Protein AF-A0A453QP27-F1 (afdb_monomer_lite)

Foldseek 3Di:
DPPPPDDDDPDDAADDDPDDVPRPPQKDWDWDDDDPPDDDDDTDIDIDGDDDPNCLRVAQDDDPDPVPDDPVRVVVSVVSNVVSVVVVCCCVPPCVVCVVCVVVVVSVVVVVVD

InterPro domains:
  IPR002164 Nucleosome assembly protein [PF00956] (4-106)
  IPR002164 Nucleosome assembly protein [PTHR11875] (3-113)
  IPR037231 NAP-like superfamily [SSF143113] (5-112)

Radius of gyration: 21.06 Å; chains: 1; bounding box: 62×39×48 Å

pLDDT: mean 82.79, std 14.59, range [46.5, 97.25]

Sequence (114 aa):
MVDEDDPILEKAIGTEIEWYPGKNVTQKILKKKPKKGSKNTKPITKTEECESFFNFFSPPQVPDDDEDIDEEAADELQGQMEHDYDIGSTIRDKIIPHAVSWFTGEAVQAEDFD

Organism: Aegilops tauschii subsp. strangulata (NCBI:txid200361)

Structure (mmCIF, N/CA/C/O backbone):
data_AF-A0A453QP27-F1
#
_entry.id   AF-A0A453QP27-F1
#
loop_
_atom_site.group_PDB
_atom_site.id
_atom_site.type_symbol
_atom_site.label_atom_id
_atom_site.label_alt_id
_atom_site.label_comp_id
_atom_site.label_asym_id
_atom_site.label_entity_id
_atom_site.label_seq_id
_atom_site.pdbx_PDB_ins_code
_atom_site.Cartn_x
_atom_site.Cartn_y
_atom_site.Cartn_z
_atom_site.occupancy
_atom_site.B_iso_or_equiv
_atom_site.auth_seq_id
_atom_site.auth_comp_id
_atom_site.auth_asym_id
_atom_site.auth_atom_id
_atom_site.pdbx_PDB_model_num
ATOM 1 N N . MET A 1 1 ? 23.061 8.179 0.788 1.00 46.72 1 MET A N 1
ATOM 2 C CA . MET A 1 1 ? 22.850 9.457 0.085 1.00 46.72 1 MET A CA 1
ATOM 3 C C . MET A 1 1 ? 21.900 9.111 -1.031 1.00 46.72 1 MET A C 1
ATOM 5 O O . MET A 1 1 ? 22.276 8.284 -1.845 1.00 46.72 1 MET A O 1
ATOM 9 N N . VAL A 1 2 ? 20.659 9.579 -0.943 1.00 51.50 2 VAL A N 1
ATOM 10 C CA . VAL A 1 2 ? 19.707 9.494 -2.056 1.00 51.50 2 VAL A CA 1
ATOM 11 C C . VAL A 1 2 ? 20.235 10.478 -3.098 1.00 51.50 2 VAL A C 1
ATOM 13 O O . VAL A 1 2 ? 20.578 11.602 -2.719 1.00 51.50 2 VAL A O 1
ATOM 16 N N . ASP A 1 3 ? 20.440 10.037 -4.337 1.00 61.97 3 ASP A N 1
ATOM 17 C CA . ASP A 1 3 ? 20.865 10.939 -5.406 1.00 61.97 3 ASP A CA 1
ATOM 18 C C . ASP A 1 3 ? 19.783 12.014 -5.595 1.00 61.97 3 ASP A C 1
ATOM 20 O O . ASP A 1 3 ? 18.592 11.737 -5.479 1.00 61.97 3 ASP A O 1
ATOM 24 N N . GLU A 1 4 ? 20.187 13.262 -5.840 1.00 68.06 4 GLU A N 1
ATOM 25 C CA . GLU A 1 4 ? 19.284 14.430 -5.885 1.00 68.06 4 GLU A CA 1
ATOM 26 C C . GLU A 1 4 ? 18.212 14.327 -7.000 1.00 68.06 4 GLU A C 1
ATOM 28 O O . GLU A 1 4 ? 17.249 15.090 -7.009 1.00 68.06 4 GLU A O 1
ATOM 33 N N . ASP A 1 5 ? 18.365 13.357 -7.909 1.00 75.56 5 ASP A N 1
ATOM 34 C CA . ASP A 1 5 ? 17.474 13.062 -9.034 1.00 75.56 5 ASP A CA 1
ATOM 35 C C . ASP A 1 5 ? 16.498 11.887 -8.788 1.00 75.56 5 ASP A C 1
ATOM 37 O O . ASP A 1 5 ? 15.626 11.647 -9.630 1.00 75.5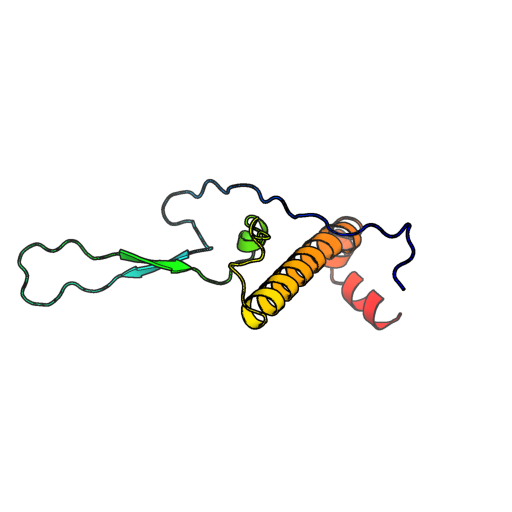6 5 ASP A O 1
ATOM 41 N N . ASP A 1 6 ? 16.606 11.145 -7.677 1.00 77.38 6 ASP A N 1
ATOM 42 C CA . ASP A 1 6 ? 15.674 10.045 -7.397 1.00 77.38 6 ASP A CA 1
ATOM 43 C C . ASP A 1 6 ? 14.302 10.586 -6.945 1.00 77.38 6 ASP A C 1
ATOM 45 O O . ASP A 1 6 ? 14.224 11.448 -6.063 1.00 77.38 6 ASP A O 1
ATOM 49 N N . PRO A 1 7 ? 13.186 10.098 -7.519 1.00 80.31 7 PRO A N 1
ATOM 50 C CA . PRO A 1 7 ? 11.857 10.578 -7.165 1.00 80.31 7 PRO A CA 1
ATOM 51 C C . PRO A 1 7 ? 11.509 10.218 -5.716 1.00 80.31 7 PRO A C 1
ATOM 53 O O . PRO A 1 7 ? 11.497 9.049 -5.334 1.00 80.31 7 PRO A O 1
ATOM 56 N N . ILE A 1 8 ? 11.160 11.235 -4.926 1.00 83.19 8 ILE A N 1
ATOM 57 C CA . ILE A 1 8 ? 10.726 11.091 -3.533 1.00 83.19 8 ILE A CA 1
ATOM 58 C C . ILE A 1 8 ? 9.196 11.109 -3.475 1.00 83.19 8 ILE A C 1
ATOM 60 O O . ILE A 1 8 ? 8.542 11.914 -4.145 1.00 83.19 8 ILE A O 1
ATOM 64 N N . LEU A 1 9 ? 8.615 10.225 -2.662 1.00 83.88 9 LEU A N 1
ATOM 65 C CA . LEU A 1 9 ? 7.179 10.212 -2.407 1.00 83.88 9 LEU A CA 1
ATOM 66 C C . LEU A 1 9 ? 6.772 11.438 -1.579 1.00 83.88 9 LEU A C 1
ATOM 68 O O . LEU A 1 9 ? 7.137 11.551 -0.415 1.00 83.88 9 LEU A O 1
ATOM 72 N N . GLU A 1 10 ? 5.989 12.335 -2.179 1.00 84.81 10 GLU A N 1
ATOM 73 C CA . GLU A 1 10 ? 5.440 13.510 -1.487 1.00 84.81 10 GLU A CA 1
ATOM 74 C C . GLU A 1 10 ? 4.155 13.166 -0.716 1.00 84.81 10 GLU A C 1
ATOM 76 O O . GLU A 1 10 ? 4.031 13.467 0.466 1.00 84.81 10 GLU A O 1
ATOM 81 N N . LYS A 1 11 ? 3.180 12.539 -1.390 1.00 87.44 11 LYS A N 1
ATOM 82 C CA . LYS A 1 11 ? 1.889 12.143 -0.807 1.00 87.44 11 LYS A CA 1
ATOM 83 C C . LYS A 1 11 ? 1.183 11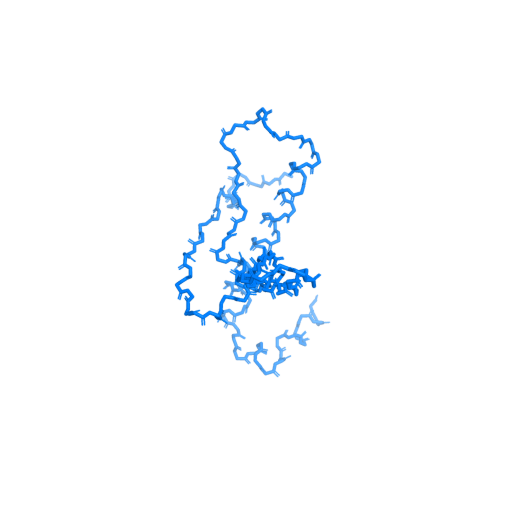.077 -1.638 1.00 87.44 11 LYS A C 1
ATOM 85 O O . LYS A 1 11 ? 1.383 10.995 -2.851 1.00 87.44 11 LYS A O 1
ATOM 90 N N . ALA A 1 12 ? 0.276 10.346 -0.998 1.00 91.56 12 ALA A N 1
ATOM 91 C CA . ALA A 1 12 ? -0.642 9.416 -1.645 1.00 91.56 12 ALA A CA 1
ATOM 92 C C . ALA A 1 12 ? -2.084 9.948 -1.582 1.00 91.56 12 ALA A C 1
ATOM 94 O O . ALA A 1 12 ? -2.550 10.430 -0.548 1.00 91.56 12 ALA A O 1
ATOM 95 N N . ILE A 1 13 ? -2.799 9.878 -2.709 1.00 94.19 13 ILE A N 1
ATOM 96 C CA . ILE A 1 13 ? -4.192 10.328 -2.823 1.00 94.19 13 ILE A CA 1
ATOM 97 C C . ILE A 1 13 ? -5.068 9.123 -3.151 1.00 94.19 13 ILE A C 1
ATOM 99 O O . ILE A 1 13 ? -4.957 8.527 -4.222 1.00 94.19 13 ILE A O 1
ATOM 103 N N . GLY A 1 14 ? -5.955 8.797 -2.216 1.00 94.81 14 GLY A N 1
ATOM 104 C CA . GLY A 1 14 ? -6.939 7.733 -2.355 1.00 94.81 14 GLY A CA 1
ATOM 105 C C . GLY A 1 14 ? -8.146 8.117 -3.212 1.00 94.81 14 GLY A C 1
ATOM 106 O O . GLY A 1 14 ? -8.357 9.278 -3.560 1.00 94.81 14 GLY A O 1
ATOM 107 N N . THR A 1 15 ? -8.975 7.124 -3.533 1.00 96.69 15 THR A N 1
ATOM 108 C CA . THR A 1 15 ? -10.269 7.325 -4.202 1.00 96.69 15 THR A CA 1
ATOM 109 C C . THR A 1 15 ? -11.380 6.808 -3.302 1.00 96.69 15 THR A C 1
ATOM 111 O O . THR A 1 15 ? -11.366 5.644 -2.908 1.00 96.69 15 THR A O 1
ATOM 114 N N . GLU A 1 16 ? -12.362 7.656 -2.993 1.00 95.75 16 GLU A N 1
ATOM 115 C CA . GLU A 1 16 ? -13.495 7.265 -2.152 1.00 95.75 16 GLU A CA 1
ATOM 116 C C . GLU A 1 16 ? -14.306 6.134 -2.804 1.00 95.75 16 GLU A C 1
ATOM 118 O O . GLU A 1 16 ? -14.694 6.209 -3.972 1.00 95.75 16 GLU A O 1
ATOM 123 N N . ILE A 1 17 ? -14.568 5.073 -2.034 1.00 96.31 17 ILE A N 1
ATOM 124 C CA . ILE A 1 17 ? -15.335 3.917 -2.500 1.00 96.31 17 ILE A CA 1
ATOM 125 C C . ILE A 1 17 ? -16.797 4.067 -2.087 1.00 96.31 17 ILE A C 1
ATOM 127 O O . ILE A 1 17 ? -17.146 4.005 -0.906 1.00 96.31 17 ILE A O 1
ATOM 131 N N . GLU A 1 18 ? -17.677 4.147 -3.080 1.00 96.81 18 GLU A N 1
ATOM 132 C CA . GLU A 1 18 ? -19.123 4.144 -2.874 1.00 96.81 18 GLU A CA 1
ATOM 133 C C . GLU A 1 18 ? -19.642 2.722 -2.598 1.00 96.81 18 GLU A C 1
ATOM 135 O O . GLU A 1 18 ? -20.093 1.988 -3.482 1.00 96.81 18 GLU A O 1
ATOM 140 N N . TRP A 1 19 ? -19.572 2.302 -1.334 1.00 95.19 19 TRP A N 1
ATOM 141 C CA . TRP A 1 19 ? -20.033 0.979 -0.925 1.00 95.19 19 TRP A CA 1
ATOM 142 C C . TRP A 1 19 ? -21.556 0.840 -0.975 1.00 95.19 19 TRP A C 1
ATOM 144 O O . TRP A 1 19 ? -22.307 1.598 -0.357 1.00 95.19 19 TRP A O 1
ATOM 154 N N . TYR A 1 20 ? -22.028 -0.245 -1.589 1.00 93.62 20 TYR A N 1
ATOM 155 C CA . TYR A 1 20 ? -23.416 -0.667 -1.427 1.00 93.62 20 TYR A CA 1
ATOM 156 C C . TYR A 1 20 ? -23.730 -1.060 0.031 1.00 93.62 20 TYR A C 1
ATOM 158 O O . TYR A 1 20 ? -22.840 -1.497 0.774 1.00 93.62 20 TYR A O 1
ATOM 166 N N . PRO A 1 21 ? -25.007 -0.991 0.457 1.00 91.12 21 PRO A N 1
ATOM 167 C CA . PRO A 1 21 ? -25.403 -1.338 1.818 1.00 91.12 21 PRO A CA 1
ATOM 168 C C . PRO A 1 21 ? -24.899 -2.720 2.259 1.00 91.12 21 PRO A C 1
ATOM 170 O O . PRO A 1 21 ? -25.209 -3.744 1.649 1.00 91.12 21 PRO A O 1
ATOM 173 N N . GLY A 1 22 ? -24.123 -2.746 3.347 1.00 87.62 22 GLY A N 1
ATOM 174 C CA . GLY A 1 22 ? -23.560 -3.977 3.914 1.00 87.62 22 GLY A CA 1
ATOM 175 C C . GLY A 1 22 ? -22.436 -4.613 3.090 1.00 87.62 22 GLY A C 1
ATOM 176 O O . GLY A 1 22 ? -22.132 -5.785 3.309 1.00 87.62 22 GLY A O 1
ATOM 177 N N . LYS A 1 23 ? -21.849 -3.879 2.137 1.00 93.69 23 LYS A N 1
ATOM 178 C CA . LYS A 1 23 ? -20.719 -4.335 1.315 1.00 93.69 23 LYS A CA 1
ATOM 179 C C . LYS A 1 23 ? -19.391 -3.681 1.665 1.00 93.69 23 LYS A C 1
ATOM 181 O O . LYS A 1 23 ? -18.394 -4.093 1.091 1.00 93.69 23 LYS A O 1
ATOM 186 N N . ASN A 1 24 ? -19.370 -2.737 2.606 1.00 94.06 24 ASN A N 1
ATOM 187 C CA . ASN A 1 24 ? -18.115 -2.186 3.092 1.00 94.06 24 ASN A CA 1
ATOM 188 C C . ASN A 1 24 ? -17.300 -3.275 3.810 1.00 94.06 24 ASN A C 1
ATOM 190 O O . ASN A 1 24 ? -17.699 -3.744 4.876 1.00 94.06 24 ASN A O 1
ATOM 194 N N . VAL A 1 25 ? -16.189 -3.684 3.193 1.00 94.56 25 VAL A N 1
ATOM 195 C CA . VAL A 1 25 ? -15.264 -4.704 3.713 1.00 94.56 25 VAL A CA 1
ATOM 196 C C . VAL A 1 25 ? -14.081 -4.114 4.479 1.00 94.56 25 VAL A C 1
ATOM 198 O O . VAL A 1 25 ? -13.280 -4.881 4.999 1.00 94.56 25 VAL A O 1
ATOM 201 N N . THR A 1 26 ? -13.962 -2.787 4.576 1.00 93.50 26 THR A N 1
ATOM 202 C CA . THR A 1 26 ? -12.994 -2.125 5.474 1.00 93.50 26 THR A CA 1
ATOM 203 C C . THR A 1 26 ? -13.513 -2.046 6.912 1.00 93.50 26 THR A C 1
ATOM 205 O O . THR A 1 26 ? -12.814 -1.628 7.831 1.00 93.50 26 THR A O 1
ATOM 208 N N . GLN A 1 27 ? -14.764 -2.467 7.125 1.00 91.88 27 GLN A N 1
ATOM 209 C CA . GLN A 1 27 ? -15.492 -2.298 8.370 1.00 91.88 27 GLN A CA 1
ATOM 210 C C . GLN A 1 27 ? -16.180 -3.591 8.811 1.00 91.88 27 GLN A C 1
ATOM 212 O O . GLN A 1 27 ? -16.966 -4.205 8.085 1.00 91.88 27 GLN A O 1
ATOM 217 N N . LYS A 1 28 ? -15.968 -3.973 10.069 1.00 86.75 28 LYS A N 1
ATOM 218 C CA . LYS A 1 28 ? -16.620 -5.110 10.713 1.00 86.75 28 LYS A CA 1
ATOM 219 C C . LYS A 1 28 ? -17.799 -4.652 11.563 1.00 86.75 28 LYS A C 1
ATOM 221 O O . LYS A 1 28 ? -17.670 -3.866 12.499 1.00 86.75 28 LYS A O 1
ATOM 226 N N . ILE A 1 29 ? -18.977 -5.201 11.265 1.00 80.81 29 ILE A N 1
ATOM 227 C CA . ILE A 1 29 ? -20.217 -4.880 11.977 1.00 80.81 29 ILE A CA 1
ATOM 228 C C . ILE A 1 29 ? -20.398 -5.808 13.185 1.00 80.81 29 ILE A C 1
ATOM 230 O O . ILE A 1 29 ? -20.764 -6.979 13.048 1.00 80.81 29 ILE A O 1
ATOM 234 N N . LEU A 1 30 ? -20.231 -5.270 14.391 1.00 77.00 30 LEU A N 1
ATOM 235 C CA . LEU A 1 30 ? -20.505 -5.961 15.648 1.00 77.00 30 LEU A CA 1
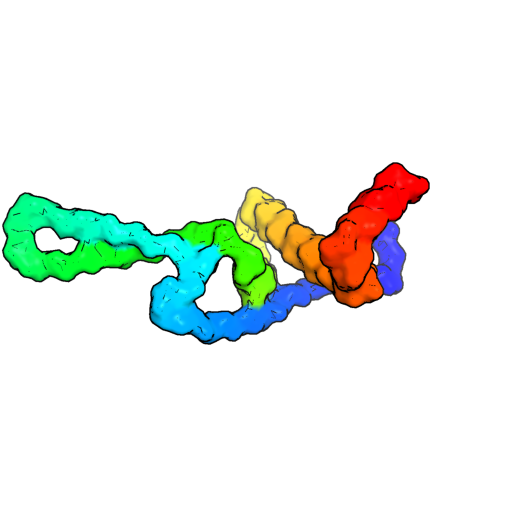ATOM 236 C C . LEU A 1 30 ? -21.923 -5.644 16.138 1.00 77.00 30 LEU A C 1
ATOM 238 O O . LEU A 1 30 ? -22.241 -4.531 16.566 1.00 77.00 30 LEU A O 1
ATOM 242 N N . LYS A 1 31 ? -22.798 -6.655 16.121 1.00 71.31 31 LYS A N 1
ATOM 243 C CA . LYS A 1 31 ? -24.154 -6.554 16.680 1.00 71.31 31 LYS A CA 1
ATOM 244 C C . LYS A 1 31 ? -24.129 -6.896 18.167 1.00 71.31 31 LYS A C 1
ATOM 246 O O . LYS A 1 31 ? -23.950 -8.058 18.534 1.00 71.31 31 LYS A O 1
ATOM 251 N N . LYS A 1 32 ? -24.368 -5.913 19.041 1.00 68.00 32 LYS A N 1
ATOM 252 C CA . LYS A 1 32 ? -24.567 -6.180 20.475 1.00 68.00 32 LYS A CA 1
ATOM 253 C C . LYS A 1 32 ? -26.017 -6.585 20.737 1.00 68.00 32 LYS A C 1
ATOM 255 O O . LYS A 1 32 ? -26.951 -5.884 20.345 1.00 68.00 32 LYS A O 1
ATOM 260 N N . LYS A 1 33 ? -26.216 -7.720 21.423 1.00 59.53 33 LYS A N 1
ATOM 261 C CA . LYS A 1 33 ? -27.550 -8.126 21.893 1.00 59.53 33 LYS A CA 1
ATOM 262 C C . LYS A 1 33 ? -28.073 -7.079 22.891 1.00 59.53 33 LYS A C 1
ATOM 264 O O . LYS A 1 33 ? -27.316 -6.676 23.778 1.00 59.53 33 LYS A O 1
ATOM 269 N N . PRO A 1 34 ? -29.341 -6.648 22.783 1.00 60.62 34 PRO A N 1
ATOM 270 C CA . PRO A 1 34 ? -29.919 -5.709 23.736 1.00 60.62 34 PRO A CA 1
ATOM 271 C C . PRO A 1 34 ? -29.937 -6.320 25.146 1.00 60.62 34 PRO A C 1
ATOM 273 O O . PRO A 1 34 ? -30.152 -7.524 25.314 1.00 60.62 34 PRO A O 1
ATOM 276 N N . LYS A 1 35 ? -29.701 -5.491 26.174 1.00 62.81 35 LYS A N 1
ATOM 277 C CA . LYS A 1 35 ? -29.759 -5.923 27.579 1.00 62.81 35 LYS A CA 1
ATOM 278 C C . LYS A 1 35 ? -31.157 -6.468 27.894 1.00 62.81 35 LYS A C 1
ATOM 280 O O . LYS A 1 35 ? -32.167 -5.809 27.643 1.00 62.81 35 LYS A O 1
ATOM 285 N N . LYS A 1 36 ? -31.204 -7.673 28.473 1.00 54.91 36 LYS A N 1
ATOM 286 C CA . LYS A 1 36 ? -32.436 -8.365 28.877 1.00 54.91 36 LYS A CA 1
ATOM 287 C C . LYS A 1 36 ? -33.158 -7.516 29.935 1.00 54.91 36 LYS A C 1
ATOM 289 O O . LYS A 1 36 ? -32.698 -7.442 31.067 1.00 54.91 36 LYS A O 1
ATOM 294 N N . GLY A 1 37 ? -34.244 -6.842 29.550 1.00 61.06 37 GLY A N 1
ATOM 295 C CA . GLY A 1 37 ? -35.077 -6.040 30.460 1.00 61.06 37 GLY A CA 1
ATOM 296 C C . GLY A 1 37 ? -35.568 -4.701 29.904 1.00 61.06 37 GLY A C 1
ATOM 297 O O . GLY A 1 37 ? -36.558 -4.173 30.400 1.00 61.06 37 GLY A O 1
ATOM 298 N N . SER A 1 38 ? -34.947 -4.162 28.850 1.00 56.81 38 SER A N 1
ATOM 299 C CA . SER A 1 38 ? -35.431 -2.929 28.220 1.00 56.81 38 SER A CA 1
ATOM 300 C C . SER A 1 38 ? -36.497 -3.265 27.173 1.00 56.81 38 SER A C 1
ATOM 302 O O . SER A 1 38 ? -36.207 -3.819 26.112 1.00 56.81 38 SER A O 1
ATOM 304 N N . LYS A 1 39 ? -37.764 -2.972 27.489 1.00 57.84 39 LYS A N 1
ATOM 305 C CA . LYS A 1 39 ? -38.837 -2.964 26.492 1.00 57.84 39 LYS A CA 1
ATOM 306 C C . LYS A 1 39 ? -38.479 -1.889 25.457 1.00 57.84 39 LYS A C 1
ATOM 308 O O . LYS A 1 39 ? -38.508 -0.708 25.780 1.00 57.84 39 LYS A O 1
ATOM 313 N N . ASN A 1 40 ? -38.187 -2.323 24.229 1.00 55.97 40 ASN A N 1
ATOM 314 C CA . ASN A 1 40 ? -38.067 -1.499 23.019 1.00 55.97 40 ASN A CA 1
ATOM 315 C C . ASN A 1 40 ? -36.693 -0.863 22.687 1.00 55.97 40 ASN A C 1
ATOM 317 O O . ASN A 1 40 ? -36.637 0.260 22.190 1.00 55.97 40 ASN A O 1
ATOM 321 N N . THR A 1 41 ? -35.570 -1.565 22.889 1.00 54.56 41 THR A N 1
ATOM 322 C CA . THR A 1 41 ? -34.252 -1.091 22.408 1.00 54.56 41 THR A CA 1
ATOM 323 C C . THR A 1 41 ? -33.909 -1.661 21.029 1.00 54.56 41 THR A C 1
ATOM 325 O O . THR A 1 41 ? -33.767 -2.875 20.870 1.00 54.56 41 THR A O 1
ATOM 328 N N . LYS A 1 42 ? -33.736 -0.782 20.031 1.00 58.50 42 LYS A N 1
ATOM 329 C CA . LYS A 1 42 ? -33.130 -1.137 18.737 1.00 58.50 42 LYS A CA 1
ATOM 330 C C . LYS A 1 42 ? -31.731 -1.742 18.976 1.00 58.50 42 LYS A C 1
ATOM 332 O O . LYS A 1 42 ? -31.032 -1.280 19.880 1.00 58.50 42 LYS A O 1
ATOM 337 N N . PRO A 1 43 ? -31.311 -2.764 18.208 1.00 58.59 43 PRO A N 1
ATOM 338 C CA . PRO A 1 43 ? -29.962 -3.312 18.321 1.00 58.59 43 PRO A CA 1
ATOM 339 C C . PRO A 1 43 ? -28.923 -2.210 18.069 1.00 58.59 43 PRO A C 1
ATOM 341 O O . PRO A 1 43 ? -29.027 -1.475 17.090 1.00 58.59 43 PRO A O 1
ATOM 344 N N . ILE A 1 44 ? -27.940 -2.092 18.966 1.00 63.38 44 ILE A N 1
ATOM 345 C CA . ILE A 1 44 ? -26.806 -1.177 18.799 1.00 63.38 44 ILE A CA 1
ATOM 346 C C . ILE A 1 44 ? -25.810 -1.865 17.871 1.00 63.38 44 ILE A C 1
ATOM 348 O O . ILE A 1 44 ? -25.257 -2.920 18.202 1.00 63.38 44 ILE A O 1
ATOM 352 N N . THR A 1 45 ? -25.612 -1.261 16.708 1.00 67.31 45 THR A N 1
ATOM 353 C CA . THR A 1 45 ? -24.602 -1.659 15.735 1.00 67.31 45 THR A CA 1
ATOM 354 C C . THR A 1 45 ? -23.340 -0.853 16.026 1.00 67.31 45 THR A C 1
ATOM 356 O O . THR A 1 45 ? -23.382 0.371 15.942 1.00 67.31 45 THR A O 1
ATOM 359 N N . LYS A 1 46 ? -22.246 -1.517 16.416 1.00 76.75 46 LYS A N 1
ATOM 360 C CA . LYS A 1 46 ? -20.917 -0.893 16.473 1.00 76.75 46 LYS A CA 1
ATOM 361 C C . LYS A 1 46 ? -20.158 -1.321 15.222 1.00 76.75 46 LYS A C 1
ATOM 363 O O . LYS A 1 46 ? -20.156 -2.509 14.902 1.00 76.75 46 LYS A O 1
ATOM 368 N N . THR A 1 47 ? -19.545 -0.368 14.545 1.00 79.00 47 THR A N 1
ATOM 369 C CA . THR A 1 47 ? -18.645 -0.632 13.427 1.00 79.00 47 THR A CA 1
ATOM 370 C C . THR A 1 47 ? -17.216 -0.450 13.919 1.00 79.00 47 THR A C 1
ATOM 372 O O . THR A 1 47 ? -16.949 0.500 14.651 1.00 79.00 47 THR A O 1
ATOM 375 N N . GLU A 1 48 ? -16.337 -1.389 13.589 1.00 86.19 48 GLU A N 1
ATOM 376 C CA . GLU A 1 48 ? -14.900 -1.320 13.872 1.00 86.19 48 GLU A CA 1
ATOM 377 C C . GLU A 1 48 ? -14.143 -1.481 12.558 1.00 86.19 48 GLU A C 1
ATOM 379 O O . GLU A 1 48 ? -14.559 -2.276 11.713 1.00 86.19 48 GLU A O 1
ATOM 384 N N . GLU A 1 49 ? -13.075 -0.716 12.372 1.00 87.94 49 GLU A N 1
ATOM 385 C CA . GLU A 1 49 ? -12.200 -0.851 11.208 1.00 87.94 49 GLU A CA 1
ATOM 386 C C . GLU A 1 49 ? -11.490 -2.206 11.244 1.00 87.94 49 GLU A C 1
ATOM 388 O O . GLU A 1 49 ? -11.220 -2.765 12.312 1.00 87.94 49 GLU A O 1
ATOM 393 N N . CYS A 1 50 ? -11.256 -2.782 10.071 1.00 92.00 50 CYS A N 1
ATOM 394 C CA . CYS A 1 50 ? -10.534 -4.037 9.939 1.00 92.00 50 CYS A CA 1
ATOM 395 C C . CYS A 1 50 ? -9.600 -4.017 8.733 1.00 92.00 50 CYS A C 1
ATOM 397 O O . CYS A 1 50 ? -9.818 -3.282 7.769 1.00 92.00 50 CYS A O 1
ATOM 399 N N . GLU A 1 51 ? -8.584 -4.875 8.775 1.00 92.19 51 GLU A N 1
ATOM 400 C CA . GLU A 1 51 ? -7.659 -5.059 7.662 1.00 92.19 51 GLU A CA 1
ATOM 401 C C . GLU A 1 51 ? -8.401 -5.490 6.397 1.00 92.19 51 GLU A C 1
ATOM 403 O O . GLU A 1 51 ? -9.153 -6.470 6.374 1.00 92.19 51 GLU A O 1
ATOM 408 N N . SER A 1 52 ? -8.193 -4.717 5.338 1.00 95.19 52 SER A N 1
ATOM 409 C CA . SER A 1 52 ? -8.791 -4.927 4.034 1.00 95.19 52 SER A CA 1
ATOM 410 C C . SER A 1 52 ? -7.852 -4.391 2.970 1.00 95.19 52 SER A C 1
ATOM 412 O O . SER A 1 52 ? -7.293 -3.311 3.137 1.00 95.19 52 SER A O 1
ATOM 414 N N . PHE A 1 53 ? -7.745 -5.090 1.838 1.00 95.62 53 PHE A N 1
ATOM 415 C CA . PHE A 1 53 ? -7.029 -4.573 0.667 1.00 95.62 53 PHE A CA 1
ATOM 416 C C . PHE A 1 53 ? -7.544 -3.185 0.255 1.00 95.62 53 PHE A C 1
ATOM 418 O O . PHE A 1 53 ? -6.781 -2.332 -0.177 1.00 95.62 53 PHE A O 1
ATOM 425 N N . PHE A 1 54 ? -8.841 -2.926 0.444 1.00 96.50 54 PHE A N 1
ATOM 426 C CA . PHE A 1 54 ? -9.457 -1.658 0.068 1.00 96.50 54 PHE A CA 1
ATOM 427 C C . PHE A 1 54 ? -9.047 -0.469 0.950 1.00 96.50 54 PHE A C 1
ATOM 429 O O . PHE A 1 54 ? -9.354 0.663 0.583 1.00 96.50 54 PHE A O 1
ATOM 436 N N . ASN A 1 55 ? -8.327 -0.694 2.056 1.00 94.94 55 ASN A N 1
ATOM 437 C CA . ASN A 1 55 ? -7.721 0.395 2.827 1.00 94.94 55 ASN A CA 1
ATOM 438 C C . ASN A 1 55 ? -6.654 1.139 2.001 1.00 94.94 55 ASN A C 1
ATOM 440 O O . ASN A 1 55 ? -6.453 2.323 2.222 1.00 94.94 55 ASN A O 1
ATOM 444 N N . PHE A 1 56 ? -6.073 0.498 0.977 1.00 96.31 56 PHE A N 1
ATOM 445 C CA . PHE A 1 56 ? -5.162 1.126 0.008 1.00 96.31 56 PHE A CA 1
ATOM 446 C C . PHE A 1 56 ? -5.776 2.343 -0.712 1.00 96.31 56 PHE A C 1
ATOM 448 O O . PHE A 1 56 ? -5.086 3.273 -1.109 1.00 96.31 56 PHE A O 1
ATOM 455 N N . PHE A 1 57 ? -7.104 2.387 -0.868 1.00 96.38 57 PHE A N 1
ATOM 456 C CA . PHE A 1 57 ? -7.785 3.546 -1.460 1.00 96.38 57 PHE A CA 1
ATOM 457 C C . PHE A 1 57 ? -8.018 4.686 -0.458 1.00 96.38 57 PHE A C 1
ATOM 459 O O . PHE A 1 57 ? -8.681 5.669 -0.785 1.00 96.38 57 PHE A O 1
ATOM 466 N N . SER A 1 58 ? -7.525 4.554 0.769 1.00 94.56 58 SER A N 1
ATOM 467 C CA . SER A 1 58 ? -7.584 5.543 1.846 1.00 94.56 58 SER A CA 1
ATOM 468 C C . SER A 1 58 ? -6.205 5.612 2.516 1.00 94.56 58 SER A C 1
ATOM 470 O O . SER A 1 58 ? -6.066 5.185 3.661 1.00 94.56 58 SER A O 1
ATOM 472 N N . PRO A 1 59 ? -5.179 6.085 1.784 1.00 93.81 59 PRO A N 1
ATOM 473 C CA . PRO A 1 59 ? -3.796 6.021 2.232 1.00 93.81 59 PRO A CA 1
ATOM 474 C C . PRO A 1 59 ? -3.553 6.913 3.459 1.00 93.81 59 PRO A C 1
ATOM 476 O O . PRO A 1 59 ? -4.279 7.904 3.648 1.00 93.81 59 PRO A O 1
ATOM 479 N N . PRO A 1 60 ? -2.519 6.603 4.264 1.00 90.25 60 PRO A N 1
ATOM 480 C CA . PRO A 1 60 ? -2.120 7.425 5.403 1.00 90.25 60 PRO A CA 1
ATOM 481 C C . PRO A 1 60 ? -1.844 8.872 4.971 1.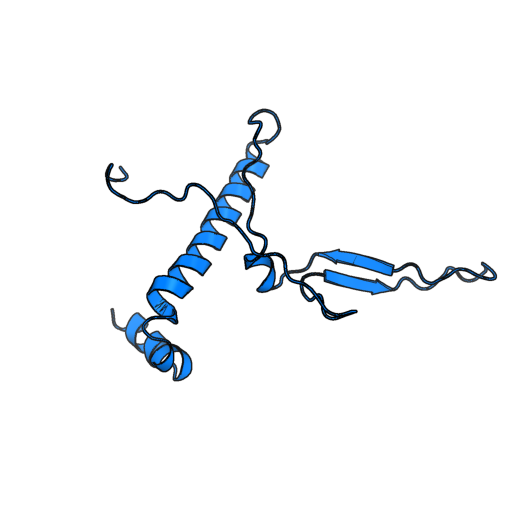00 90.25 60 PRO A C 1
ATOM 483 O O . PRO A 1 60 ? -1.310 9.127 3.890 1.00 90.25 60 PRO A O 1
ATOM 486 N N . GLN A 1 61 ? -2.244 9.825 5.812 1.00 86.81 61 GLN A N 1
ATOM 487 C CA . GLN A 1 61 ? -2.076 11.257 5.564 1.00 86.81 61 GLN A CA 1
ATOM 488 C C . GLN A 1 61 ? -1.053 11.822 6.540 1.00 86.81 61 GLN A C 1
ATOM 490 O O . GLN A 1 61 ? -1.119 11.522 7.731 1.00 86.81 61 GLN A O 1
ATOM 495 N N . VAL A 1 62 ? -0.148 12.660 6.036 1.00 81.69 62 VAL A N 1
ATOM 496 C CA . VAL A 1 62 ? 0.768 13.437 6.874 1.00 81.69 62 VAL A CA 1
ATOM 497 C C . VAL A 1 62 ? -0.023 14.591 7.493 1.00 81.69 62 VAL A C 1
ATOM 499 O O . VAL A 1 62 ? -0.639 15.350 6.739 1.00 81.69 62 VAL A O 1
ATOM 502 N N . PRO A 1 63 ? -0.079 14.714 8.828 1.00 79.81 63 PRO A N 1
ATOM 503 C CA . PRO A 1 63 ? -0.706 15.861 9.476 1.00 79.81 63 PRO A CA 1
ATOM 504 C C . PRO A 1 63 ? -0.014 17.171 9.087 1.00 79.81 63 PRO A C 1
ATOM 506 O O . PRO A 1 63 ? 1.198 17.209 8.914 1.00 79.81 63 PRO A O 1
ATOM 509 N N . ASP A 1 64 ? -0.790 18.248 8.953 1.00 73.69 64 ASP A N 1
ATOM 510 C CA . ASP A 1 64 ? -0.272 19.566 8.554 1.00 73.69 64 ASP A CA 1
ATOM 511 C C . ASP A 1 64 ? 0.514 20.283 9.678 1.00 73.69 64 ASP A C 1
ATOM 513 O O . ASP A 1 64 ? 1.163 21.294 9.407 1.00 73.69 64 ASP A O 1
ATOM 517 N N . ASP A 1 65 ? 0.426 19.803 10.926 1.00 72.19 65 ASP A N 1
ATOM 518 C CA . ASP A 1 65 ? 1.013 20.434 12.116 1.00 72.19 65 ASP A CA 1
ATOM 519 C C . ASP A 1 65 ? 1.982 19.465 12.822 1.00 72.19 65 ASP A C 1
ATOM 521 O O . ASP A 1 65 ? 1.574 18.434 13.362 1.00 72.19 65 ASP A O 1
ATOM 525 N N . ASP A 1 66 ? 3.275 19.803 12.815 1.00 63.0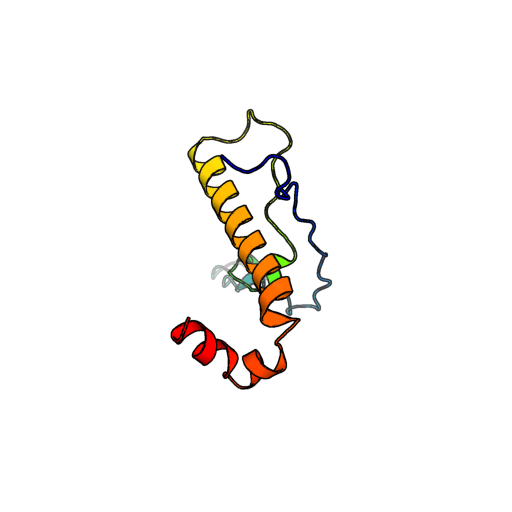9 66 ASP A N 1
ATOM 526 C CA . ASP A 1 66 ? 4.357 18.977 13.378 1.00 63.09 66 ASP A CA 1
ATOM 527 C C . ASP A 1 66 ? 4.295 18.874 14.919 1.00 63.09 66 ASP A C 1
ATOM 529 O O . ASP A 1 66 ? 4.956 18.024 15.514 1.00 63.09 66 ASP A O 1
ATOM 533 N N . GLU A 1 67 ? 3.517 19.733 15.594 1.00 62.81 67 GLU A N 1
ATOM 534 C CA . GLU A 1 67 ? 3.412 19.765 17.063 1.00 62.81 67 GLU A CA 1
ATOM 535 C C . GLU A 1 67 ? 2.485 18.675 17.650 1.00 62.81 67 GLU A C 1
ATOM 537 O O . GLU A 1 67 ? 2.482 18.473 18.867 1.00 62.81 67 GLU A O 1
ATOM 542 N N . ASP A 1 68 ? 1.735 17.948 16.810 1.00 64.12 68 ASP A N 1
ATOM 543 C CA . ASP A 1 68 ? 0.677 17.013 17.233 1.00 64.12 68 ASP A CA 1
ATOM 544 C C . ASP A 1 68 ? 1.063 15.518 17.170 1.00 64.12 68 ASP A C 1
ATOM 546 O O . ASP A 1 68 ? 0.245 14.657 17.512 1.00 64.12 68 ASP A O 1
ATOM 550 N N . ILE A 1 69 ? 2.292 15.181 16.761 1.00 75.38 69 ILE A N 1
ATOM 551 C CA . ILE A 1 69 ? 2.742 13.789 16.592 1.00 75.38 69 ILE A CA 1
ATOM 552 C C . ILE A 1 69 ? 3.941 13.512 17.502 1.00 75.38 69 ILE A C 1
ATOM 554 O O . ILE A 1 69 ? 4.974 14.175 17.417 1.00 75.38 69 ILE A O 1
ATOM 558 N N . ASP A 1 70 ? 3.814 12.519 18.383 1.00 86.06 70 ASP A N 1
ATOM 559 C CA . ASP A 1 70 ? 4.960 12.008 19.134 1.00 86.06 70 ASP A CA 1
ATOM 560 C C . ASP A 1 70 ? 5.852 11.103 18.262 1.00 86.06 70 ASP A C 1
ATOM 562 O O . ASP A 1 70 ? 5.458 10.643 17.194 1.00 86.06 70 ASP A O 1
ATOM 566 N N . GLU A 1 71 ? 7.087 10.856 18.703 1.00 86.50 71 GLU A N 1
ATOM 567 C CA . GLU A 1 71 ? 8.073 10.071 17.940 1.00 86.50 71 GLU A CA 1
ATOM 568 C C . GLU A 1 71 ? 7.551 8.665 17.574 1.00 86.50 71 GLU A C 1
ATOM 570 O O . GLU A 1 71 ? 7.795 8.184 16.473 1.00 86.50 71 GLU A O 1
ATOM 575 N N . GLU A 1 72 ? 6.760 8.040 18.454 1.00 88.69 72 GLU A N 1
ATOM 576 C CA . GLU A 1 72 ? 6.168 6.716 18.218 1.00 88.69 72 GLU A CA 1
ATOM 577 C C . GLU A 1 72 ? 5.109 6.752 17.104 1.00 88.69 72 GLU A C 1
ATOM 579 O O . GLU A 1 72 ? 5.105 5.897 16.217 1.00 88.69 72 GLU A O 1
ATOM 584 N N . ALA A 1 73 ? 4.235 7.757 17.110 1.00 87.62 73 ALA A N 1
ATOM 585 C CA . ALA A 1 73 ? 3.227 7.946 16.076 1.00 87.62 73 ALA A CA 1
ATOM 586 C C . ALA A 1 73 ? 3.841 8.360 14.727 1.00 87.62 73 ALA A C 1
ATOM 588 O O . ALA A 1 73 ? 3.331 7.961 13.679 1.00 87.62 73 ALA A O 1
ATOM 589 N N . ALA A 1 74 ? 4.941 9.121 14.736 1.00 87.19 74 ALA A N 1
ATOM 590 C CA . ALA A 1 74 ? 5.672 9.484 13.524 1.00 87.19 74 ALA A CA 1
ATOM 591 C C . ALA A 1 74 ? 6.300 8.251 12.856 1.00 87.19 74 ALA A C 1
ATOM 593 O O . ALA A 1 74 ? 6.139 8.064 11.648 1.00 87.19 74 ALA A O 1
ATOM 594 N N . ASP A 1 75 ? 6.947 7.384 13.642 1.00 89.56 75 ASP A N 1
ATOM 595 C CA . ASP A 1 75 ? 7.528 6.128 13.158 1.00 89.56 75 ASP A CA 1
ATOM 596 C C . ASP A 1 75 ? 6.447 5.182 12.604 1.00 89.56 75 ASP A C 1
ATOM 598 O O . ASP A 1 75 ? 6.621 4.577 11.541 1.00 89.56 75 ASP A O 1
ATOM 602 N N . GLU A 1 76 ? 5.299 5.071 13.286 1.00 91.00 76 GLU A N 1
ATOM 603 C CA . GLU A 1 76 ? 4.174 4.262 12.802 1.00 91.00 76 GLU A CA 1
ATOM 604 C C . GLU A 1 76 ? 3.632 4.797 11.469 1.00 91.00 76 GLU A C 1
ATOM 606 O O . GLU A 1 76 ? 3.423 4.026 10.526 1.00 91.00 76 GLU A O 1
ATOM 611 N N . LEU A 1 77 ? 3.442 6.116 11.363 1.00 90.06 77 LEU A N 1
ATOM 612 C CA . LEU A 1 77 ? 2.967 6.760 10.143 1.00 90.06 77 LEU A CA 1
ATOM 613 C C . LEU A 1 77 ? 3.943 6.547 8.981 1.00 90.06 77 LEU A C 1
ATOM 615 O O . LEU A 1 77 ? 3.514 6.203 7.878 1.00 90.06 77 LEU A O 1
ATOM 619 N N . GLN A 1 78 ? 5.247 6.692 9.228 1.00 89.12 78 GLN A N 1
ATOM 620 C CA . GLN A 1 78 ? 6.274 6.444 8.221 1.00 89.12 78 GLN A CA 1
ATOM 621 C C . GLN A 1 78 ? 6.207 5.002 7.705 1.00 89.12 78 GLN A C 1
ATOM 623 O O . GLN A 1 78 ? 6.198 4.789 6.491 1.00 89.12 78 GLN A O 1
ATOM 628 N N . GLY A 1 79 ? 6.084 4.021 8.603 1.00 91.38 79 GLY A N 1
ATOM 629 C CA . GLY A 1 79 ? 5.947 2.615 8.218 1.00 91.38 79 GLY A CA 1
ATOM 630 C C . GLY A 1 79 ? 4.682 2.341 7.398 1.00 91.38 79 GLY A C 1
ATOM 631 O O . GLY A 1 79 ? 4.715 1.578 6.431 1.00 91.38 79 GLY A O 1
ATOM 632 N N . GLN A 1 80 ? 3.563 2.993 7.729 1.00 92.00 80 GLN A N 1
ATOM 633 C CA . GLN A 1 80 ? 2.328 2.884 6.945 1.00 92.00 80 GLN A CA 1
ATOM 634 C C . GLN A 1 80 ? 2.483 3.481 5.539 1.00 92.00 80 GLN A C 1
ATOM 636 O O . GLN A 1 80 ? 1.988 2.895 4.574 1.00 92.00 80 GLN A O 1
ATOM 641 N N . MET A 1 81 ? 3.168 4.621 5.409 1.00 91.19 81 MET A N 1
ATOM 642 C CA . MET A 1 81 ? 3.423 5.270 4.118 1.00 91.19 81 MET A CA 1
ATOM 643 C C . MET A 1 81 ? 4.359 4.445 3.232 1.00 91.19 81 MET A C 1
ATOM 645 O O . MET A 1 81 ? 4.098 4.305 2.038 1.00 91.19 81 MET A O 1
ATOM 649 N N . GLU A 1 82 ? 5.420 3.876 3.808 1.00 91.38 82 GLU A N 1
ATOM 650 C CA . GLU A 1 82 ? 6.340 2.981 3.099 1.00 91.38 82 GLU A CA 1
ATOM 651 C C . GLU A 1 82 ? 5.601 1.745 2.577 1.00 91.38 82 GLU A C 1
ATOM 653 O O . GLU A 1 82 ? 5.676 1.422 1.393 1.00 91.38 82 GLU A O 1
ATOM 658 N N . HIS A 1 83 ? 4.781 1.116 3.421 1.00 93.06 83 HIS A N 1
ATOM 659 C CA . HIS A 1 83 ? 3.997 -0.048 3.021 1.00 93.06 83 HIS A CA 1
ATOM 660 C C . HIS A 1 83 ? 2.971 0.269 1.915 1.00 93.06 83 HIS A C 1
ATOM 662 O O . HIS A 1 83 ? 2.796 -0.523 0.985 1.00 93.06 83 HIS A O 1
ATOM 668 N N . ASP A 1 84 ? 2.293 1.421 1.978 1.00 95.00 84 ASP A N 1
ATOM 669 C CA . ASP A 1 84 ? 1.380 1.870 0.916 1.00 95.00 84 ASP A CA 1
ATOM 670 C C . ASP A 1 84 ? 2.129 2.077 -0.415 1.00 95.00 84 ASP A C 1
ATOM 672 O O . ASP A 1 84 ? 1.698 1.602 -1.472 1.00 95.00 84 ASP A O 1
ATOM 676 N N . TYR A 1 85 ? 3.312 2.694 -0.359 1.00 93.12 85 TYR A N 1
ATOM 677 C CA . TYR A 1 85 ? 4.176 2.883 -1.522 1.00 93.12 85 TYR A CA 1
ATOM 678 C C . TYR A 1 85 ? 4.665 1.564 -2.126 1.00 93.12 85 TYR A C 1
ATOM 680 O O . TYR A 1 85 ? 4.647 1.402 -3.351 1.00 93.12 85 TYR A O 1
ATOM 688 N N . ASP A 1 86 ? 5.063 0.604 -1.297 1.00 94.56 86 ASP A N 1
ATOM 689 C CA . ASP A 1 86 ? 5.512 -0.717 -1.736 1.00 94.56 86 ASP A CA 1
ATOM 690 C C . ASP A 1 86 ? 4.408 -1.469 -2.483 1.00 94.56 86 ASP A C 1
ATOM 692 O O . ASP A 1 86 ? 4.652 -2.067 -3.537 1.00 94.56 86 ASP A O 1
ATOM 696 N N . ILE A 1 87 ? 3.165 -1.387 -2.000 1.00 95.69 87 ILE A N 1
ATOM 697 C CA . ILE A 1 87 ? 2.005 -1.938 -2.709 1.00 95.69 87 ILE A CA 1
ATOM 698 C C . ILE A 1 87 ? 1.830 -1.235 -4.060 1.00 95.69 87 ILE A C 1
ATOM 700 O O . ILE A 1 87 ? 1.703 -1.899 -5.094 1.00 95.69 87 ILE A O 1
ATOM 704 N N . GLY A 1 88 ? 1.832 0.101 -4.071 1.00 95.56 88 GLY A N 1
ATOM 705 C CA . GLY A 1 88 ? 1.625 0.892 -5.283 1.00 95.56 88 GLY A CA 1
ATOM 706 C C . GLY A 1 88 ? 2.691 0.640 -6.353 1.00 95.56 88 GLY A C 1
ATOM 707 O O . GLY A 1 88 ? 2.362 0.399 -7.519 1.00 95.56 88 GLY A O 1
ATOM 708 N N . SER A 1 89 ? 3.963 0.642 -5.957 1.00 94.75 89 SER A N 1
ATOM 709 C CA . SER A 1 89 ? 5.103 0.360 -6.833 1.00 94.75 89 SER A CA 1
ATOM 710 C C . SER A 1 89 ? 5.091 -1.085 -7.326 1.00 94.75 89 SER A C 1
ATOM 712 O O . SER A 1 89 ? 5.247 -1.315 -8.522 1.00 94.75 89 SER A O 1
ATOM 714 N N . THR A 1 90 ? 4.770 -2.061 -6.471 1.00 95.56 90 THR A N 1
ATOM 715 C CA . THR A 1 90 ? 4.620 -3.465 -6.884 1.00 95.56 90 THR A CA 1
ATOM 716 C C . THR A 1 90 ? 3.533 -3.622 -7.943 1.00 95.56 90 THR A C 1
ATOM 718 O O . THR A 1 90 ? 3.745 -4.284 -8.963 1.00 95.56 90 THR A O 1
ATOM 721 N N . ILE A 1 91 ? 2.371 -2.988 -7.754 1.00 96.56 91 ILE A N 1
ATOM 722 C CA . ILE A 1 91 ? 1.295 -3.030 -8.749 1.00 96.56 91 ILE A CA 1
ATOM 723 C C . ILE A 1 91 ? 1.759 -2.400 -10.071 1.00 96.56 91 ILE A C 1
ATOM 725 O O . ILE A 1 91 ? 1.553 -2.995 -11.132 1.00 96.56 91 ILE A O 1
ATOM 729 N N . ARG A 1 92 ? 2.401 -1.227 -10.011 1.00 96.06 92 ARG A N 1
ATOM 730 C CA . ARG A 1 92 ? 2.868 -0.461 -11.177 1.00 96.06 92 ARG A CA 1
ATOM 731 C C . ARG A 1 92 ? 3.966 -1.176 -11.963 1.00 96.06 92 ARG A C 1
ATOM 733 O O . ARG A 1 92 ? 3.865 -1.271 -13.183 1.00 96.06 92 ARG A O 1
ATOM 740 N N . ASP A 1 93 ? 4.986 -1.663 -11.268 1.00 94.44 93 ASP A N 1
ATOM 741 C CA . ASP A 1 93 ? 6.255 -2.082 -11.865 1.00 94.44 93 ASP A CA 1
ATOM 742 C C . ASP A 1 93 ? 6.331 -3.599 -12.062 1.00 94.44 93 ASP A C 1
ATOM 744 O O . ASP A 1 93 ? 6.967 -4.063 -13.007 1.00 94.44 93 ASP A O 1
ATOM 748 N N . LYS A 1 94 ? 5.648 -4.387 -11.217 1.00 93.75 94 LYS A N 1
ATOM 749 C CA . LYS A 1 94 ? 5.670 -5.856 -11.292 1.00 93.75 94 LYS A CA 1
ATOM 750 C C . LYS A 1 94 ? 4.368 -6.438 -11.833 1.00 93.75 94 LYS A C 1
ATOM 752 O O . LYS A 1 94 ? 4.401 -7.217 -12.787 1.00 93.75 94 LYS A O 1
ATOM 757 N N . ILE A 1 95 ? 3.219 -6.079 -11.253 1.00 95.44 95 ILE A N 1
ATOM 758 C CA . ILE A 1 95 ? 1.939 -6.734 -11.575 1.00 95.44 95 ILE A CA 1
ATOM 759 C C . ILE A 1 95 ? 1.413 -6.308 -12.944 1.00 95.44 95 ILE A C 1
ATOM 761 O O . ILE A 1 95 ? 1.126 -7.169 -13.771 1.00 95.44 95 ILE A O 1
ATOM 765 N N . ILE A 1 96 ? 1.277 -5.004 -13.207 1.00 96.69 96 ILE A N 1
ATOM 766 C CA . ILE A 1 96 ? 0.698 -4.499 -14.463 1.00 96.69 96 ILE A CA 1
ATOM 767 C C . ILE A 1 96 ? 1.498 -4.965 -15.696 1.00 96.69 96 ILE A C 1
ATOM 769 O O . ILE A 1 96 ? 0.872 -5.488 -16.624 1.00 96.69 96 ILE A O 1
ATOM 773 N N . PRO A 1 97 ? 2.843 -4.857 -15.738 1.00 97.25 97 PRO A N 1
ATOM 774 C CA . PRO A 1 97 ? 3.616 -5.253 -16.916 1.00 97.25 97 PRO A CA 1
ATOM 775 C C . PRO A 1 97 ? 3.630 -6.768 -17.155 1.00 97.25 97 PRO A C 1
ATOM 777 O O . PRO A 1 97 ? 3.711 -7.212 -18.300 1.00 97.25 97 PRO A O 1
ATOM 780 N N . HIS A 1 98 ? 3.508 -7.568 -16.090 1.00 95.06 98 HIS A N 1
ATOM 781 C CA . HIS A 1 98 ? 3.641 -9.027 -16.134 1.00 95.06 98 HIS A CA 1
ATOM 782 C C . HIS A 1 98 ? 2.383 -9.763 -15.649 1.00 95.06 98 HIS A C 1
ATOM 784 O O . HIS A 1 98 ? 2.471 -10.872 -15.121 1.00 95.06 98 HIS A O 1
ATOM 790 N N . ALA A 1 99 ? 1.196 -9.181 -15.846 1.00 96.38 99 ALA A N 1
ATOM 791 C CA . ALA A 1 99 ? -0.053 -9.679 -15.263 1.00 96.38 99 ALA A CA 1
ATOM 792 C C . ALA A 1 99 ? -0.345 -11.156 -15.590 1.00 96.38 99 ALA A C 1
ATOM 794 O O . ALA A 1 99 ? -0.816 -11.903 -14.735 1.00 96.38 99 ALA A O 1
ATOM 795 N N . VAL A 1 100 ? -0.027 -11.600 -16.812 1.00 96.69 100 VAL A N 1
ATOM 796 C CA . VAL A 1 100 ? -0.196 -13.005 -17.228 1.00 96.69 100 VAL A CA 1
ATOM 797 C C . VAL A 1 100 ? 0.769 -13.929 -16.482 1.00 96.69 100 VAL A C 1
ATOM 799 O O . VAL A 1 100 ? 0.364 -15.003 -16.042 1.00 96.69 100 VAL A O 1
ATOM 802 N N . SER A 1 101 ? 2.022 -13.519 -16.295 1.00 95.50 101 SER A N 1
ATOM 803 C CA . SER A 1 101 ? 3.029 -14.304 -15.571 1.00 95.50 101 SER A CA 1
ATOM 804 C C . SER A 1 101 ? 2.724 -14.376 -14.072 1.00 95.50 101 SER A C 1
ATOM 806 O O . SER A 1 101 ? 2.889 -15.432 -13.470 1.00 95.50 101 SER A O 1
ATOM 808 N N . TRP A 1 102 ? 2.196 -13.304 -13.472 1.00 94.56 102 TRP A N 1
ATOM 809 C CA . TRP A 1 102 ? 1.689 -13.329 -12.093 1.00 94.56 102 TRP A CA 1
ATOM 810 C C . TRP A 1 102 ? 0.430 -14.190 -11.945 1.00 94.56 102 TRP A C 1
ATOM 812 O O . TRP A 1 102 ? 0.287 -14.906 -10.95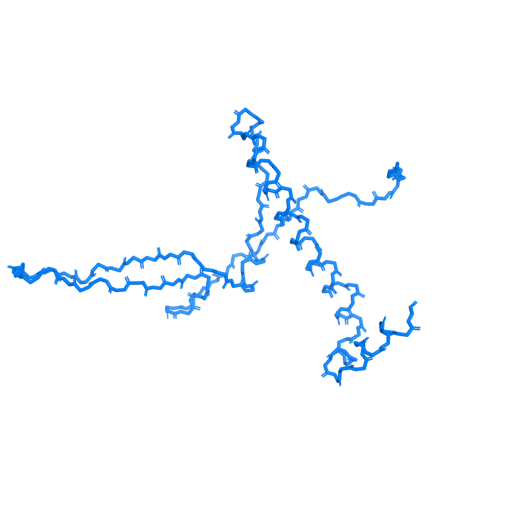8 1.00 94.56 102 TRP A O 1
ATOM 822 N N . PHE A 1 103 ? -0.461 -14.184 -12.941 1.00 95.38 103 PHE A N 1
ATOM 823 C CA . PHE A 1 103 ? -1.650 -15.040 -12.950 1.00 95.38 103 PHE A CA 1
ATOM 824 C C . PHE A 1 103 ? -1.306 -16.532 -13.091 1.00 95.38 103 PHE A C 1
ATOM 826 O O . PHE A 1 103 ? -1.923 -17.376 -12.445 1.00 95.38 103 PHE A O 1
ATOM 833 N N . THR A 1 104 ? -0.333 -16.861 -13.941 1.00 96.00 104 THR A N 1
ATOM 834 C CA . THR A 1 104 ? 0.118 -18.243 -14.186 1.00 96.00 104 THR A CA 1
ATOM 835 C C . THR A 1 104 ? 1.111 -18.752 -13.137 1.00 96.00 104 THR A C 1
ATOM 837 O O . THR A 1 104 ? 1.292 -19.962 -13.020 1.00 96.00 104 THR A O 1
ATOM 840 N N . GLY A 1 105 ? 1.723 -17.853 -12.358 1.00 92.94 105 GLY A N 1
ATOM 841 C CA . GLY A 1 105 ? 2.721 -18.160 -11.328 1.00 92.94 105 GLY A CA 1
ATOM 842 C C . GLY A 1 105 ? 4.168 -18.224 -11.834 1.00 92.94 105 GLY A C 1
ATOM 843 O O . GLY A 1 105 ? 5.074 -18.460 -11.040 1.00 92.94 105 GLY A O 1
ATOM 844 N N . GLU A 1 106 ? 4.409 -17.991 -13.125 1.00 91.75 106 GLU A N 1
ATOM 845 C CA . GLU A 1 106 ? 5.752 -17.985 -13.723 1.00 91.75 106 GLU A CA 1
ATOM 846 C C . GLU A 1 106 ? 6.626 -16.839 -13.189 1.00 91.75 106 GLU A C 1
ATOM 848 O O . GLU A 1 106 ? 7.833 -17.007 -13.039 1.00 91.75 106 GLU A O 1
ATOM 853 N N . ALA A 1 107 ? 6.019 -15.692 -12.857 1.00 86.06 107 ALA A N 1
ATOM 854 C CA . ALA A 1 107 ? 6.743 -14.530 -12.331 1.00 86.06 107 ALA A CA 1
ATOM 855 C C . ALA A 1 107 ? 7.412 -14.820 -10.976 1.00 86.06 107 ALA A C 1
ATOM 857 O O . ALA A 1 107 ? 8.552 -14.425 -10.765 1.00 86.06 107 ALA A O 1
ATOM 858 N N . VAL A 1 108 ? 6.736 -15.574 -10.104 1.00 80.12 108 VAL A N 1
ATOM 859 C CA . VAL A 1 108 ? 7.259 -15.963 -8.782 1.00 80.12 108 VAL A CA 1
ATOM 860 C C . VAL A 1 108 ? 8.500 -16.838 -8.930 1.00 80.12 108 VAL A C 1
ATOM 862 O O . VAL A 1 108 ? 9.464 -16.690 -8.198 1.00 80.12 108 VAL A O 1
ATOM 865 N N . GLN A 1 109 ? 8.490 -17.736 -9.916 1.00 65.19 109 GLN A N 1
ATOM 866 C CA . GLN A 1 109 ? 9.621 -18.623 -10.169 1.00 65.19 109 GLN A CA 1
ATOM 867 C C . GLN A 1 109 ? 10.815 -17.861 -10.738 1.00 65.19 109 GLN A C 1
ATOM 869 O O . GLN A 1 109 ? 11.939 -18.223 -10.432 1.00 65.19 109 GLN A O 1
ATOM 874 N N . ALA A 1 110 ? 10.589 -16.823 -11.548 1.00 61.72 110 ALA A N 1
ATOM 875 C CA . ALA A 1 110 ? 11.667 -16.020 -12.117 1.00 61.72 110 ALA A CA 1
ATOM 876 C C . ALA A 1 110 ? 12.426 -15.203 -11.055 1.00 61.72 110 ALA A C 1
ATOM 878 O O . ALA A 1 110 ? 13.636 -15.057 -11.187 1.00 61.72 110 ALA A O 1
ATOM 879 N N . GLU A 1 111 ? 11.747 -14.728 -10.002 1.00 60.12 111 GLU A N 1
ATOM 880 C CA . GLU A 1 111 ? 12.385 -13.992 -8.896 1.00 60.12 111 GLU A CA 1
ATOM 881 C C . GLU A 1 111 ? 13.262 -14.887 -7.990 1.00 60.12 111 GLU A C 1
ATOM 883 O O . GLU A 1 111 ? 14.178 -14.379 -7.361 1.00 60.12 111 GLU A O 1
ATOM 888 N N . ASP A 1 112 ? 13.040 -16.208 -7.940 1.00 59.44 112 ASP A N 1
ATOM 889 C CA . ASP A 1 112 ? 13.878 -17.163 -7.179 1.00 59.44 112 ASP A CA 1
ATOM 890 C C . ASP A 1 112 ? 15.215 -17.514 -7.879 1.00 59.44 112 ASP A C 1
ATOM 892 O O . ASP A 1 112 ? 16.076 -18.172 -7.287 1.00 59.44 112 ASP A O 1
ATOM 896 N N . PHE A 1 113 ? 15.387 -17.137 -9.153 1.00 50.16 113 PHE A N 1
ATOM 897 C CA . PHE A 1 113 ? 16.583 -17.442 -9.957 1.00 50.16 113 PHE A CA 1
ATOM 898 C C . PHE A 1 113 ? 17.474 -16.225 -10.259 1.00 50.16 113 PHE A C 1
ATOM 900 O O . PHE A 1 113 ? 18.506 -16.409 -10.914 1.00 50.16 113 PHE A O 1
ATOM 907 N N . ASP A 1 114 ? 17.101 -15.035 -9.787 1.00 46.50 114 ASP A N 1
ATOM 908 C CA . ASP A 1 114 ? 17.893 -13.795 -9.855 1.00 46.50 114 ASP A CA 1
ATOM 909 C C . ASP A 1 114 ? 18.454 -13.439 -8.463 1.00 46.50 114 ASP A C 1
ATOM 911 O O . ASP A 1 114 ? 19.592 -12.919 -8.394 1.00 46.50 114 ASP A O 1
#

Secondary structure (DSSP, 8-state):
---TTSPP----------PPTT--SSEEEEEEPPPTT-TTPPPEEEEEE---GGGGGS-----S-GGG--HHHHHHHHHHHHHHHHHHHIIIIIITTTHHHHHHTHHHHHHTT-